Protein AF-A0A0F9W4Y6-F1 (afdb_monomer_lite)

Sequence (145 aa):
MYLKYGNYQHAAGEASVVISKQRVFSEAGIVRGLRERWDIQGLLQAVDQTALTAAIDALTAAYAIQARDVGFYLDNGQPTSHQITSADTNGGVRVIAPPSFPQGKGAEYSTFRNYTIALEAEWLDSQATLLLWQETIRFQGGGPQ

Radius of gyration: 22.53 Å; chains: 1; bounding box: 54×47×79 Å

Secondary structure (DSSP, 8-state):
-EEEETTEEPPTTTEEEEEEEEEEE-TTS-EEEEEEEEEEEEEEE-SSHHHHHHHHHHHHHHHTS-S--EEEE-TTS-EEEEEE-GGGSTT--EEEEEEE-----SSTTTSEEEEEEEEEEEEE-TT------------------

Foldseek 3Di:
DWKDWAPDTDPVPFKDKDKDKDFDADPVRHGFWMKIKIKIKGKDFAPFLVVSVVVVVSQQVRLVDFQTKIADADPVRHTDPGIDRQVQFDNHKGWPDGWDQPDDDDPPSTTMTITITMIMTIHGDPVVPCRDDDDDDDDDDDDDD

pLDDT: mean 90.77, std 12.39, range [52.44, 98.69]

Structure (mmCIF, N/CA/C/O backbone):
data_AF-A0A0F9W4Y6-F1
#
_entry.id   AF-A0A0F9W4Y6-F1
#
loop_
_atom_site.group_PDB
_atom_site.id
_atom_site.type_symbol
_atom_site.label_atom_id
_atom_site.label_alt_id
_atom_site.label_comp_id
_atom_site.label_asym_id
_atom_site.label_entity_id
_atom_site.label_seq_id
_atom_site.pdbx_PDB_ins_code
_atom_site.Cartn_x
_atom_site.Cartn_y
_atom_site.Cartn_z
_atom_site.occupancy
_atom_site.B_iso_or_equiv
_atom_site.auth_seq_id
_atom_site.auth_comp_id
_atom_site.auth_asym_id
_atom_site.auth_atom_id
_atom_site.pdbx_PDB_model_num
ATOM 1 N N . MET A 1 1 ? -2.004 -15.119 8.462 1.00 91.44 1 MET A N 1
ATOM 2 C CA . MET A 1 1 ? -1.384 -14.381 7.335 1.00 91.44 1 MET A CA 1
ATOM 3 C C . MET A 1 1 ? -1.739 -12.903 7.448 1.00 91.44 1 MET A C 1
ATOM 5 O O . MET A 1 1 ? -2.863 -12.593 7.836 1.00 91.44 1 MET A O 1
ATOM 9 N N . TYR A 1 2 ? -0.819 -12.000 7.099 1.00 96.94 2 TYR A N 1
ATOM 10 C CA . TYR A 1 2 ? -1.030 -10.545 7.131 1.00 96.94 2 TYR A CA 1
ATOM 11 C C . TYR A 1 2 ? -0.322 -9.828 5.969 1.00 96.94 2 TYR A C 1
ATOM 13 O O . TYR A 1 2 ? 0.601 -10.374 5.363 1.00 96.94 2 TYR A O 1
ATOM 21 N N . LEU A 1 3 ? -0.757 -8.602 5.666 1.00 98.19 3 LEU A N 1
ATOM 22 C CA . LEU A 1 3 ? -0.115 -7.702 4.704 1.00 98.19 3 LEU A CA 1
ATOM 23 C C . LEU A 1 3 ? 0.876 -6.781 5.428 1.00 98.19 3 LEU A C 1
ATOM 25 O O . LEU A 1 3 ? 0.594 -6.299 6.528 1.00 98.19 3 LEU A O 1
ATOM 29 N N . LYS A 1 4 ? 2.018 -6.493 4.804 1.00 98.38 4 LYS A N 1
ATOM 30 C CA . LYS A 1 4 ? 3.010 -5.544 5.319 1.00 98.38 4 LYS A CA 1
ATOM 31 C C . LYS A 1 4 ? 3.476 -4.598 4.214 1.00 98.38 4 LYS A C 1
ATOM 33 O O . LYS A 1 4 ? 3.730 -5.049 3.099 1.00 98.38 4 LYS A O 1
ATOM 38 N N . TYR A 1 5 ? 3.604 -3.314 4.546 1.00 98.44 5 TYR A N 1
ATOM 39 C CA . TYR A 1 5 ? 4.164 -2.260 3.697 1.00 98.44 5 TYR A CA 1
ATOM 40 C C . TYR A 1 5 ? 5.284 -1.535 4.455 1.00 98.44 5 TYR A C 1
ATOM 42 O O . TYR A 1 5 ? 5.049 -0.856 5.458 1.00 98.44 5 TYR A O 1
ATOM 50 N N . GLY A 1 6 ? 6.532 -1.711 4.023 1.00 97.31 6 GLY A N 1
ATOM 51 C CA . GLY A 1 6 ? 7.706 -1.260 4.768 1.00 97.31 6 GLY A CA 1
ATOM 52 C C . GLY A 1 6 ? 7.730 -1.852 6.176 1.00 97.31 6 GLY A C 1
ATOM 53 O O . GLY A 1 6 ? 7.757 -3.065 6.341 1.00 97.31 6 GLY A O 1
ATOM 54 N N . ASN A 1 7 ? 7.698 -1.000 7.203 1.00 96.81 7 ASN A N 1
ATOM 55 C CA . ASN A 1 7 ? 7.624 -1.438 8.603 1.00 96.81 7 ASN A CA 1
ATOM 56 C C . ASN A 1 7 ? 6.191 -1.532 9.142 1.00 96.81 7 ASN A C 1
ATOM 58 O O . ASN A 1 7 ? 5.997 -2.044 10.242 1.00 96.81 7 ASN A O 1
ATOM 62 N N . TYR A 1 8 ? 5.199 -1.046 8.396 1.00 98.06 8 TYR A N 1
ATOM 63 C CA . TYR A 1 8 ? 3.808 -1.087 8.819 1.00 98.06 8 TYR A CA 1
ATOM 64 C C . TYR A 1 8 ? 3.205 -2.454 8.515 1.00 98.06 8 TYR A C 1
ATOM 66 O O . TYR A 1 8 ? 3.235 -2.924 7.377 1.00 98.06 8 TYR A O 1
ATOM 74 N N . GLN A 1 9 ? 2.656 -3.085 9.545 1.00 97.88 9 GLN A N 1
ATOM 75 C CA . GLN A 1 9 ? 1.996 -4.377 9.464 1.00 97.88 9 GLN A CA 1
ATOM 76 C C . GLN A 1 9 ? 0.503 -4.187 9.720 1.00 97.88 9 GLN A C 1
ATOM 78 O O . GLN A 1 9 ? 0.114 -3.685 10.772 1.00 97.88 9 GLN A O 1
ATOM 83 N N . HIS A 1 10 ? -0.314 -4.631 8.770 1.00 98.00 10 HIS A N 1
ATOM 84 C CA . HIS A 1 10 ? -1.757 -4.736 8.955 1.00 98.00 10 HIS A CA 1
ATOM 85 C C . HIS A 1 10 ? -2.089 -5.852 9.946 1.00 98.00 10 HIS A C 1
ATOM 87 O O . HIS A 1 10 ? -1.332 -6.825 10.074 1.00 98.00 10 HIS A O 1
ATOM 93 N N . ALA A 1 11 ? -3.240 -5.759 10.613 1.00 97.06 11 ALA A N 1
ATOM 94 C CA . ALA A 1 11 ? -3.714 -6.870 11.423 1.00 97.06 11 ALA A CA 1
ATOM 95 C C . ALA A 1 11 ? -3.981 -8.113 10.549 1.00 97.06 11 ALA A C 1
ATOM 97 O O . ALA A 1 11 ? -4.252 -8.035 9.344 1.00 97.06 11 ALA A O 1
ATOM 98 N N . ALA A 1 12 ? -3.876 -9.297 11.155 1.00 95.56 12 ALA A N 1
ATOM 99 C CA . ALA A 1 12 ? -4.140 -10.546 10.451 1.00 95.56 12 ALA A CA 1
ATOM 100 C C . ALA A 1 12 ? -5.598 -10.580 9.962 1.00 95.56 12 ALA A C 1
ATOM 102 O O . ALA A 1 12 ? -6.522 -10.338 10.734 1.00 95.56 12 ALA A O 1
ATOM 103 N N . GLY A 1 13 ? -5.794 -10.875 8.674 1.00 92.94 13 GLY A N 1
ATOM 104 C CA . GLY A 1 13 ? -7.122 -10.891 8.050 1.00 92.94 13 GLY A CA 1
ATOM 105 C C . GLY A 1 13 ? -7.774 -9.518 7.827 1.00 92.94 13 GLY A C 1
ATOM 106 O O . GLY A 1 13 ? -8.927 -9.475 7.415 1.00 92.94 13 GLY A O 1
ATOM 107 N N . GLU A 1 14 ? -7.067 -8.409 8.068 1.00 96.38 14 GLU A N 1
ATOM 108 C CA . GLU A 1 14 ? -7.606 -7.049 7.902 1.00 96.38 14 GLU A CA 1
ATOM 109 C C . GLU A 1 14 ? -7.720 -6.620 6.432 1.00 96.38 14 GLU A C 1
ATOM 111 O O . GLU A 1 14 ? -8.697 -5.983 6.036 1.00 96.38 14 GLU A O 1
ATOM 116 N N . ALA A 1 15 ? -6.701 -6.948 5.634 1.00 97.31 15 ALA A N 1
ATOM 117 C CA . ALA A 1 15 ? -6.546 -6.475 4.266 1.00 97.31 15 ALA A CA 1
ATOM 118 C C . ALA A 1 15 ? -6.906 -7.564 3.247 1.00 97.31 15 ALA A C 1
ATOM 120 O O . ALA A 1 15 ? -6.346 -8.662 3.252 1.00 97.31 15 ALA A O 1
ATOM 121 N N . SER A 1 16 ? -7.797 -7.217 2.324 1.00 97.19 16 SER A N 1
ATOM 122 C CA . SER A 1 16 ? -8.106 -7.952 1.103 1.00 97.19 16 SER A CA 1
ATOM 123 C C . SER A 1 16 ? -7.391 -7.289 -0.069 1.00 97.19 16 SER A C 1
ATOM 125 O O . SER A 1 16 ? -7.538 -6.086 -0.287 1.00 97.19 16 SER A O 1
ATOM 127 N N . VAL A 1 17 ? -6.622 -8.060 -0.838 1.00 97.88 17 VAL A N 1
ATOM 128 C CA . VAL A 1 17 ? -5.784 -7.526 -1.919 1.00 97.88 17 VAL A CA 1
ATOM 129 C C . VAL A 1 17 ? -6.100 -8.218 -3.232 1.00 97.88 17 VAL A C 1
ATOM 131 O O . VAL A 1 17 ? -6.089 -9.445 -3.320 1.00 97.88 17 VAL A O 1
ATOM 134 N N . VAL A 1 18 ? -6.329 -7.416 -4.266 1.00 98.25 18 VAL A N 1
ATOM 135 C CA . VAL A 1 18 ? -6.404 -7.864 -5.655 1.00 98.25 18 VAL A CA 1
ATOM 136 C C . VAL A 1 18 ? -5.088 -7.516 -6.336 1.00 98.25 18 VAL A C 1
ATOM 138 O O . VAL A 1 18 ? -4.687 -6.355 -6.364 1.00 98.25 18 VAL A O 1
ATOM 141 N N . ILE A 1 19 ? -4.419 -8.525 -6.893 1.00 98.12 19 ILE A N 1
ATOM 142 C CA . ILE A 1 19 ? -3.145 -8.366 -7.597 1.00 98.12 19 ILE A CA 1
ATOM 143 C C . ILE A 1 19 ? -3.386 -8.554 -9.091 1.00 98.12 19 ILE A C 1
ATOM 145 O O . ILE A 1 19 ? -3.917 -9.578 -9.522 1.00 98.12 19 ILE A O 1
ATOM 149 N N . SER A 1 20 ? -2.958 -7.582 -9.889 1.00 97.88 20 SER A N 1
ATOM 150 C CA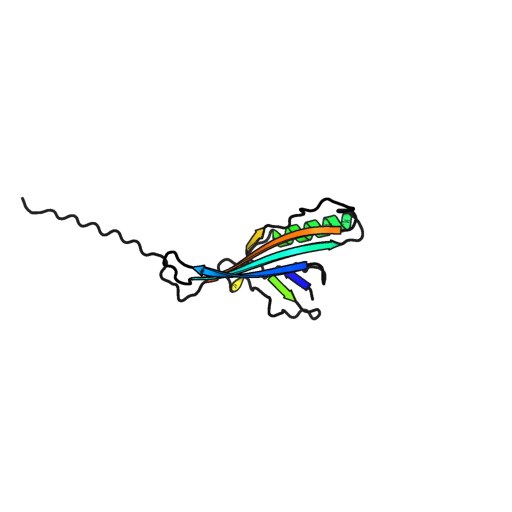 . SER A 1 20 ? -3.006 -7.648 -11.348 1.00 97.88 20 SER A CA 1
ATOM 151 C C . SER A 1 20 ? -1.632 -7.379 -11.950 1.00 97.88 20 SER A C 1
ATOM 153 O O . SER A 1 20 ? -0.835 -6.616 -11.410 1.00 97.88 20 SER A O 1
ATOM 155 N N . LYS A 1 21 ? -1.342 -8.037 -13.075 1.00 97.12 21 LYS A N 1
ATOM 156 C CA . LYS A 1 21 ? -0.064 -7.944 -13.785 1.00 97.12 21 LYS A CA 1
ATOM 157 C C . LYS A 1 21 ? -0.318 -7.620 -15.248 1.00 97.12 21 LYS A C 1
ATOM 159 O O . LYS A 1 21 ? -1.143 -8.264 -15.892 1.00 97.12 21 LYS A O 1
ATOM 164 N N . GLN A 1 22 ? 0.396 -6.635 -15.774 1.00 96.31 22 GLN A N 1
ATOM 165 C CA . GLN A 1 22 ? 0.271 -6.166 -17.150 1.00 96.31 22 GLN A CA 1
ATOM 166 C C . GLN A 1 22 ? 1.655 -5.996 -17.768 1.00 96.31 22 GLN A C 1
ATOM 168 O O . GLN A 1 22 ? 2.587 -5.530 -17.117 1.00 96.31 22 GLN A O 1
ATOM 173 N N . ARG A 1 23 ? 1.810 -6.375 -19.037 1.00 94.19 23 ARG A N 1
ATOM 174 C CA . ARG A 1 23 ? 3.039 -6.075 -19.779 1.00 94.19 23 ARG A CA 1
ATOM 175 C C . ARG A 1 23 ? 3.064 -4.589 -20.114 1.00 94.19 23 ARG A C 1
ATOM 177 O O . ARG A 1 23 ? 2.060 -4.035 -20.552 1.00 94.19 23 ARG A O 1
ATOM 184 N N . VAL A 1 24 ? 4.219 -3.965 -19.922 1.00 91.25 24 VAL A N 1
ATOM 185 C CA . VAL A 1 24 ? 4.470 -2.597 -20.380 1.00 91.25 24 VAL A CA 1
ATOM 186 C C . VAL A 1 24 ? 5.107 -2.697 -21.756 1.00 91.25 24 VAL A C 1
ATOM 188 O O . VAL A 1 24 ? 6.092 -3.417 -21.915 1.00 91.25 24 VAL A O 1
ATOM 191 N N . PHE A 1 25 ? 4.550 -1.999 -22.741 1.00 88.44 25 PHE A N 1
ATOM 192 C CA . PHE A 1 25 ? 5.053 -1.979 -24.114 1.00 88.44 25 PHE A CA 1
ATOM 193 C C . PHE A 1 25 ? 5.685 -0.621 -24.437 1.00 88.44 25 PHE A C 1
ATOM 195 O O . PHE A 1 25 ? 5.290 0.401 -23.876 1.00 88.44 25 PHE A O 1
ATOM 202 N N . SER A 1 26 ? 6.677 -0.613 -25.324 1.00 84.25 26 SER A N 1
ATOM 203 C CA . SER A 1 26 ? 7.176 0.607 -25.961 1.00 84.25 26 SER A CA 1
ATOM 204 C C . SER A 1 26 ? 6.214 1.089 -27.054 1.00 84.25 26 SER A C 1
ATOM 206 O O . SER A 1 26 ? 5.301 0.366 -27.454 1.00 84.25 26 SER A O 1
ATOM 208 N N . GLU A 1 27 ? 6.447 2.288 -27.592 1.00 80.19 27 GLU A N 1
ATOM 209 C CA . GLU A 1 27 ? 5.692 2.812 -28.746 1.00 80.19 27 GLU A CA 1
ATOM 210 C C . GLU A 1 27 ? 5.789 1.901 -29.980 1.00 80.19 27 GLU A C 1
ATOM 212 O O . GLU A 1 27 ? 4.849 1.807 -30.763 1.00 80.19 27 GLU A O 1
ATOM 217 N N . ALA A 1 28 ? 6.897 1.168 -30.118 1.00 83.88 28 ALA A N 1
ATOM 218 C CA . ALA A 1 28 ? 7.104 0.187 -31.180 1.00 83.88 28 ALA A CA 1
ATOM 219 C C . ALA A 1 28 ? 6.395 -1.162 -30.923 1.00 83.88 28 ALA A C 1
ATOM 221 O O . ALA A 1 28 ? 6.572 -2.102 -31.694 1.00 83.88 28 ALA A O 1
ATOM 222 N N . GLY A 1 29 ? 5.631 -1.297 -29.831 1.00 81.75 29 GLY A N 1
ATOM 223 C CA . GLY A 1 29 ? 4.918 -2.528 -29.474 1.00 81.75 29 GLY A CA 1
ATOM 224 C C . GLY A 1 29 ? 5.803 -3.631 -28.884 1.00 81.75 29 GLY A C 1
ATOM 225 O O . GLY A 1 29 ? 5.360 -4.771 -28.754 1.00 81.75 29 GLY A O 1
ATOM 226 N N . ILE A 1 30 ? 7.045 -3.317 -28.507 1.00 84.69 30 ILE A N 1
ATOM 227 C CA . ILE A 1 30 ? 7.977 -4.276 -27.899 1.00 84.69 30 ILE A CA 1
ATOM 228 C C . ILE A 1 30 ? 7.745 -4.302 -26.388 1.00 84.69 30 ILE A C 1
ATOM 230 O O . ILE A 1 30 ? 7.598 -3.251 -25.763 1.00 84.69 30 ILE A O 1
ATOM 234 N N . VAL A 1 31 ? 7.725 -5.492 -25.782 1.00 87.44 31 VAL A N 1
ATOM 235 C CA . VAL A 1 31 ? 7.630 -5.631 -24.322 1.00 87.44 31 VAL A CA 1
ATOM 236 C C . VAL A 1 31 ? 8.856 -4.984 -23.682 1.00 87.44 31 VAL A C 1
ATOM 238 O O . VAL A 1 31 ? 9.985 -5.399 -23.912 1.00 87.44 31 VAL A O 1
ATOM 241 N N . ARG A 1 32 ? 8.612 -3.966 -22.863 1.00 89.94 32 ARG A N 1
ATOM 242 C CA . ARG A 1 32 ? 9.622 -3.223 -22.108 1.00 89.94 32 ARG A CA 1
ATOM 243 C C . ARG A 1 32 ? 9.705 -3.681 -20.657 1.00 89.94 32 ARG A C 1
ATOM 245 O O . ARG A 1 32 ? 10.679 -3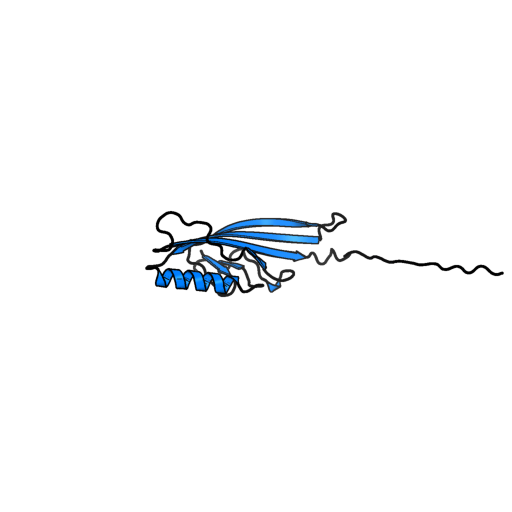.388 -19.975 1.00 89.94 32 ARG A O 1
ATOM 252 N N . GLY A 1 33 ? 8.674 -4.355 -20.159 1.00 93.19 33 GLY A N 1
ATOM 253 C CA . GLY A 1 33 ? 8.637 -4.739 -18.761 1.00 93.19 33 GLY A CA 1
ATOM 254 C C . GLY A 1 33 ? 7.316 -5.322 -18.292 1.00 93.19 33 GLY A C 1
ATOM 255 O O . GLY A 1 33 ? 6.450 -5.723 -19.078 1.00 93.19 33 GLY A O 1
ATOM 256 N N . LEU A 1 34 ? 7.176 -5.347 -16.975 1.00 95.12 34 LEU A N 1
ATOM 257 C CA . LEU A 1 34 ? 5.999 -5.798 -16.253 1.00 95.12 34 LEU A CA 1
ATOM 258 C C . LEU A 1 34 ? 5.577 -4.705 -15.278 1.00 95.12 34 LEU A C 1
ATOM 260 O O . LEU A 1 34 ? 6.407 -4.181 -14.548 1.00 95.12 34 LEU A O 1
ATOM 264 N N . ARG A 1 35 ? 4.288 -4.401 -15.236 1.00 96.94 35 ARG A N 1
ATOM 265 C CA . ARG A 1 35 ? 3.657 -3.595 -14.199 1.00 96.94 35 ARG A CA 1
ATOM 266 C C . ARG A 1 35 ? 2.792 -4.507 -13.350 1.00 96.94 35 ARG A C 1
ATOM 268 O O . ARG A 1 35 ? 1.976 -5.256 -13.886 1.00 96.94 35 ARG A O 1
ATOM 275 N N . GLU A 1 36 ? 2.960 -4.435 -12.043 1.00 98.12 36 GLU A N 1
ATOM 276 C CA . GLU A 1 36 ? 2.105 -5.111 -11.076 1.00 98.12 36 GLU A CA 1
ATOM 277 C C . GLU A 1 36 ? 1.370 -4.068 -10.248 1.00 98.12 36 GLU A C 1
ATOM 279 O O . GLU A 1 36 ? 1.985 -3.137 -9.730 1.00 98.12 36 GLU A O 1
ATOM 284 N N . ARG A 1 37 ? 0.053 -4.225 -10.135 1.00 98.25 37 ARG A N 1
ATOM 285 C CA . ARG A 1 37 ? -0.822 -3.342 -9.370 1.00 98.25 37 ARG A CA 1
ATOM 286 C C . ARG A 1 37 ? -1.519 -4.132 -8.277 1.00 98.25 37 ARG A C 1
ATOM 288 O O . ARG A 1 37 ? -2.059 -5.207 -8.540 1.00 98.25 37 ARG A O 1
ATOM 295 N N . TRP A 1 38 ? -1.494 -3.581 -7.071 1.00 98.62 38 TRP A N 1
ATOM 296 C CA . TRP A 1 38 ? -2.171 -4.119 -5.899 1.00 98.62 38 TRP A CA 1
ATOM 297 C C . TRP A 1 38 ? -3.265 -3.143 -5.488 1.00 98.62 38 TRP A C 1
ATOM 299 O O . TRP A 1 38 ? -2.975 -2.019 -5.080 1.00 98.62 38 TRP A O 1
ATOM 309 N N . ASP A 1 39 ? -4.515 -3.575 -5.588 1.00 98.62 39 ASP A N 1
ATOM 310 C CA . ASP A 1 39 ? -5.669 -2.842 -5.080 1.00 98.62 39 ASP A CA 1
ATOM 311 C C . ASP A 1 39 ? -6.075 -3.455 -3.739 1.00 98.62 39 ASP A C 1
ATOM 313 O O . ASP A 1 39 ? -6.465 -4.621 -3.657 1.00 98.62 39 ASP A O 1
ATOM 317 N N . ILE A 1 40 ? -5.932 -2.670 -2.676 1.00 98.50 40 ILE A N 1
ATOM 318 C CA . ILE A 1 40 ? -6.096 -3.096 -1.290 1.00 98.50 40 ILE A CA 1
ATOM 319 C C . ILE A 1 40 ? -7.381 -2.481 -0.747 1.0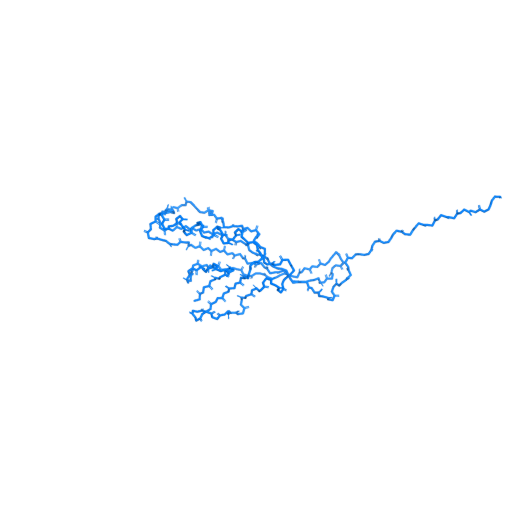0 98.50 40 ILE A C 1
ATOM 321 O O . ILE A 1 40 ? -7.611 -1.275 -0.856 1.00 98.50 40 ILE A O 1
ATOM 325 N N . GLN A 1 41 ? -8.199 -3.309 -0.115 1.00 98.25 41 GLN A N 1
ATOM 326 C CA . GLN A 1 41 ? -9.354 -2.895 0.669 1.00 98.25 41 GLN A CA 1
ATOM 327 C C . GLN A 1 41 ? -9.232 -3.508 2.055 1.00 98.25 41 GLN A C 1
ATOM 329 O O . GLN A 1 41 ? -8.829 -4.662 2.182 1.00 98.25 41 GLN A O 1
ATOM 334 N N . GLY A 1 42 ? -9.588 -2.769 3.094 1.00 97.12 42 GLY A N 1
ATOM 335 C CA . GLY A 1 42 ? -9.533 -3.304 4.446 1.00 97.12 42 GLY A CA 1
ATOM 336 C C . GLY A 1 42 ? -10.418 -2.550 5.415 1.00 97.12 42 GLY A C 1
ATOM 337 O O . GLY A 1 42 ? -11.073 -1.566 5.062 1.00 97.12 42 GLY A O 1
ATOM 338 N N . LEU A 1 43 ? -10.438 -3.044 6.646 1.00 96.12 43 LEU A N 1
ATOM 339 C CA . LEU A 1 43 ? -11.260 -2.513 7.721 1.00 96.12 43 LEU A CA 1
ATOM 340 C C . LEU A 1 43 ? -10.403 -2.410 8.984 1.00 96.12 43 LEU A C 1
ATOM 342 O O . LEU A 1 43 ? -10.097 -3.416 9.617 1.00 96.12 43 LEU A O 1
ATOM 346 N N . LEU A 1 44 ? -10.024 -1.185 9.351 1.00 97.12 44 LEU A N 1
ATOM 347 C CA . LEU A 1 44 ? -9.372 -0.912 10.632 1.00 97.12 44 LEU A CA 1
ATOM 348 C C . LEU A 1 44 ? -10.374 -1.165 11.755 1.00 97.12 44 LEU A C 1
ATOM 350 O O . LEU A 1 44 ? -11.514 -0.713 11.648 1.00 97.12 44 LEU A O 1
ATOM 354 N N . GLN A 1 45 ? -9.952 -1.831 12.828 1.00 96.25 45 GLN A N 1
ATOM 355 C CA . GLN A 1 45 ? -10.756 -2.051 14.033 1.00 96.25 45 GLN A CA 1
ATOM 356 C C . GLN A 1 45 ? -10.007 -1.576 15.273 1.00 96.25 45 GLN A C 1
ATOM 358 O O . GLN A 1 45 ? -8.799 -1.772 15.391 1.00 96.25 45 GLN A O 1
ATOM 363 N N . ALA A 1 46 ? -10.734 -0.980 16.211 1.00 96.56 46 ALA A N 1
ATOM 364 C CA . ALA A 1 46 ? -10.207 -0.548 17.494 1.00 96.56 46 ALA A CA 1
ATOM 365 C C . ALA A 1 46 ? -11.295 -0.570 18.577 1.00 96.56 46 ALA A C 1
ATOM 367 O O . ALA A 1 46 ? -12.489 -0.636 18.286 1.00 96.56 46 ALA A O 1
ATOM 368 N N . VAL A 1 47 ? -10.873 -0.511 19.842 1.00 96.12 47 VAL A N 1
ATOM 369 C CA . VAL A 1 47 ? -11.774 -0.575 21.006 1.00 96.12 47 VAL A CA 1
ATOM 370 C C . VAL A 1 47 ? -12.609 0.694 21.200 1.00 96.12 47 VAL A C 1
ATOM 372 O O . VAL A 1 47 ? -13.705 0.624 21.749 1.00 96.12 47 VAL A O 1
ATOM 375 N N . ASP A 1 48 ? -12.107 1.838 20.735 1.00 96.25 48 ASP A N 1
ATOM 376 C CA . ASP A 1 48 ? -12.755 3.143 20.829 1.00 96.25 48 ASP A CA 1
ATOM 377 C C . ASP A 1 48 ? -12.275 4.093 19.714 1.00 96.25 48 ASP A C 1
ATOM 379 O O . ASP A 1 48 ? -11.408 3.758 18.899 1.00 96.25 48 ASP A O 1
ATOM 383 N N . GLN A 1 49 ? -12.843 5.300 19.688 1.00 96.75 49 GLN A N 1
ATOM 384 C CA . GLN A 1 49 ? -12.575 6.316 18.667 1.00 96.75 49 GLN A CA 1
ATOM 385 C C . GLN A 1 49 ? -11.146 6.870 18.724 1.00 96.75 49 GLN A C 1
ATOM 387 O O . GLN A 1 49 ? -10.582 7.239 17.691 1.00 96.75 49 GLN A O 1
ATOM 392 N N . THR A 1 50 ? -10.549 6.929 19.915 1.00 97.38 50 THR A N 1
ATOM 393 C CA . THR A 1 50 ? -9.186 7.437 20.112 1.00 97.38 50 THR A CA 1
ATOM 394 C C . THR A 1 50 ? -8.184 6.451 19.526 1.00 97.38 50 THR A C 1
ATOM 396 O O . THR A 1 50 ? -7.329 6.831 18.725 1.00 97.38 50 THR A O 1
ATOM 399 N N . ALA A 1 51 ? -8.333 5.167 19.856 1.00 97.56 51 ALA A N 1
ATOM 400 C CA . ALA A 1 51 ? -7.525 4.091 19.300 1.00 97.56 51 ALA A CA 1
ATOM 401 C C . ALA A 1 51 ? -7.739 3.946 17.784 1.00 97.56 51 ALA A C 1
ATOM 403 O O . ALA A 1 51 ? -6.779 3.714 17.049 1.00 97.56 51 ALA A O 1
ATOM 404 N N . LEU A 1 52 ? -8.969 4.147 17.295 1.00 97.50 52 LEU A N 1
ATOM 405 C CA . LEU A 1 52 ? -9.249 4.137 15.860 1.00 97.50 52 LEU A CA 1
ATOM 406 C C . LEU A 1 52 ? -8.558 5.294 15.132 1.00 97.50 52 LEU A C 1
ATOM 408 O O . LEU A 1 52 ? -7.978 5.083 14.070 1.00 97.50 52 LEU A O 1
ATOM 412 N N . THR A 1 53 ? -8.578 6.496 15.712 1.00 98.00 53 THR A N 1
ATOM 413 C CA . THR A 1 53 ? -7.877 7.665 15.157 1.00 98.00 53 THR A CA 1
ATOM 414 C C . THR A 1 53 ? -6.373 7.397 15.081 1.00 98.00 53 THR A C 1
ATOM 416 O O . THR A 1 53 ? -5.774 7.579 14.026 1.00 98.00 53 THR A O 1
ATOM 419 N N . ALA A 1 54 ? -5.777 6.835 16.138 1.00 98.19 54 ALA A N 1
ATOM 420 C CA . ALA A 1 54 ? -4.367 6.449 16.125 1.00 98.19 54 ALA A CA 1
ATOM 421 C C . ALA A 1 54 ? -4.044 5.399 15.041 1.00 98.19 54 ALA A C 1
ATOM 423 O O . ALA A 1 54 ? -2.999 5.478 14.393 1.00 98.19 54 ALA A O 1
ATOM 424 N N . ALA A 1 55 ? -4.940 4.433 14.804 1.00 98.12 55 ALA A N 1
ATOM 425 C CA . ALA A 1 55 ? -4.778 3.445 13.737 1.00 98.12 55 ALA A CA 1
ATOM 426 C C . ALA A 1 55 ? -4.862 4.076 12.334 1.00 98.12 55 ALA A C 1
ATOM 428 O O . ALA A 1 55 ? -4.072 3.725 11.455 1.00 98.12 55 ALA A O 1
ATOM 429 N N . ILE A 1 56 ? -5.779 5.030 12.133 1.00 98.12 56 ILE A N 1
ATOM 430 C CA . ILE A 1 56 ? -5.911 5.809 10.891 1.00 98.12 56 ILE A CA 1
ATOM 431 C C . ILE A 1 56 ? -4.641 6.623 10.628 1.00 98.12 56 ILE A C 1
ATOM 433 O O . ILE A 1 56 ? -4.119 6.595 9.510 1.00 98.12 56 ILE A O 1
ATOM 437 N N . ASP A 1 57 ? -4.119 7.306 11.646 1.00 98.44 57 ASP A N 1
ATOM 438 C CA . ASP A 1 57 ? -2.905 8.116 11.533 1.00 98.44 57 ASP A CA 1
ATOM 439 C C . ASP A 1 57 ? -1.685 7.245 11.220 1.00 98.44 57 ASP A C 1
ATOM 441 O O . ASP A 1 57 ? -0.896 7.579 10.336 1.00 98.44 57 ASP A O 1
ATOM 445 N N . ALA A 1 58 ? -1.558 6.087 11.877 1.00 98.44 58 ALA A N 1
ATOM 446 C CA . ALA A 1 58 ? -0.482 5.134 11.616 1.00 98.44 58 ALA A CA 1
ATOM 447 C C . ALA A 1 58 ? -0.528 4.586 10.180 1.00 98.44 58 ALA A C 1
ATOM 449 O O . ALA A 1 58 ? 0.506 4.545 9.507 1.00 98.44 58 ALA A O 1
ATOM 450 N N . LEU A 1 59 ? -1.717 4.212 9.690 1.00 98.50 59 LEU A N 1
ATOM 451 C CA . LEU A 1 59 ? -1.913 3.772 8.307 1.00 98.50 59 LEU A CA 1
ATOM 452 C C . LEU A 1 59 ? -1.543 4.891 7.323 1.00 98.50 59 LEU A C 1
ATOM 454 O O . LEU A 1 59 ? -0.780 4.680 6.380 1.00 98.50 59 LEU A O 1
ATOM 458 N N . THR A 1 60 ? -2.050 6.099 7.563 1.00 98.44 60 THR A N 1
ATOM 459 C CA . THR A 1 60 ? -1.815 7.263 6.698 1.00 98.44 60 THR A CA 1
ATOM 460 C C . THR A 1 60 ? -0.333 7.629 6.649 1.00 98.44 60 THR A C 1
ATOM 462 O O . THR A 1 60 ? 0.215 7.826 5.566 1.00 98.44 60 THR A O 1
ATOM 465 N N . ALA A 1 61 ? 0.348 7.651 7.797 1.00 98.50 61 ALA A N 1
ATOM 466 C CA . ALA A 1 61 ? 1.775 7.938 7.881 1.00 98.50 61 ALA A CA 1
ATOM 467 C C . ALA A 1 61 ? 2.628 6.874 7.175 1.00 98.50 61 ALA A C 1
ATOM 469 O O . ALA A 1 61 ? 3.595 7.215 6.494 1.00 98.50 61 ALA A O 1
ATOM 470 N N . ALA A 1 62 ? 2.267 5.592 7.294 1.00 98.44 62 ALA A N 1
ATOM 471 C CA . ALA A 1 62 ? 2.985 4.508 6.631 1.00 98.44 62 ALA A CA 1
ATOM 472 C C . ALA A 1 62 ? 2.933 4.634 5.103 1.00 98.44 62 ALA A C 1
ATOM 474 O O . ALA A 1 62 ? 3.969 4.588 4.438 1.00 98.44 62 ALA A O 1
ATOM 475 N N . TYR A 1 63 ? 1.736 4.844 4.553 1.00 98.50 63 TYR A N 1
ATOM 476 C CA . TYR A 1 63 ? 1.515 4.940 3.109 1.00 98.50 63 TYR A CA 1
ATOM 477 C C . TYR A 1 63 ? 1.802 6.333 2.524 1.00 98.50 63 TYR A C 1
ATOM 479 O O . TYR A 1 63 ? 1.776 6.502 1.307 1.00 98.50 63 TYR A O 1
ATOM 487 N N . ALA A 1 64 ? 2.138 7.329 3.348 1.00 98.00 64 ALA A N 1
ATOM 488 C CA . ALA A 1 64 ? 2.722 8.583 2.869 1.00 98.00 64 ALA A CA 1
ATOM 489 C C . ALA A 1 64 ? 4.160 8.392 2.347 1.00 98.00 64 ALA A C 1
ATOM 491 O O . ALA A 1 64 ? 4.667 9.218 1.586 1.00 98.00 64 ALA A O 1
ATOM 492 N N . ILE A 1 65 ? 4.827 7.306 2.750 1.00 97.88 65 ILE A N 1
ATOM 493 C CA . ILE A 1 65 ? 6.203 7.013 2.364 1.00 97.88 65 ILE A CA 1
ATOM 494 C C . ILE A 1 65 ? 6.205 6.119 1.125 1.00 97.88 65 ILE A C 1
ATOM 496 O O . ILE A 1 65 ? 5.689 5.004 1.139 1.00 97.88 65 ILE A O 1
ATOM 500 N N . GLN A 1 66 ? 6.831 6.603 0.059 1.00 97.75 66 GLN A N 1
ATOM 501 C CA . GLN A 1 66 ? 7.006 5.874 -1.196 1.00 97.75 66 GLN A CA 1
ATOM 502 C C . GLN A 1 66 ? 8.165 4.866 -1.117 1.00 97.75 66 GLN A C 1
ATOM 504 O O . GLN A 1 66 ? 8.995 4.932 -0.206 1.00 97.75 66 GLN A O 1
ATOM 509 N N . ALA A 1 67 ? 8.250 3.973 -2.107 1.00 97.50 67 ALA A N 1
ATOM 510 C CA . ALA A 1 67 ? 9.373 3.060 -2.323 1.00 97.50 67 ALA A CA 1
ATOM 511 C C . ALA A 1 67 ? 9.674 2.149 -1.119 1.00 97.50 67 ALA A C 1
ATOM 513 O O . ALA A 1 67 ? 10.823 1.992 -0.695 1.00 97.50 67 ALA A O 1
ATOM 514 N N . ARG A 1 68 ? 8.622 1.557 -0.543 1.00 98.19 68 ARG A N 1
ATOM 515 C CA . ARG A 1 68 ? 8.741 0.518 0.486 1.00 98.19 68 ARG A CA 1
ATOM 516 C C . ARG A 1 68 ? 8.351 -0.839 -0.066 1.00 98.19 68 ARG A C 1
ATOM 518 O O . ARG A 1 68 ? 7.501 -0.937 -0.941 1.00 98.19 68 ARG A O 1
ATOM 525 N N . ASP A 1 69 ? 8.957 -1.882 0.479 1.00 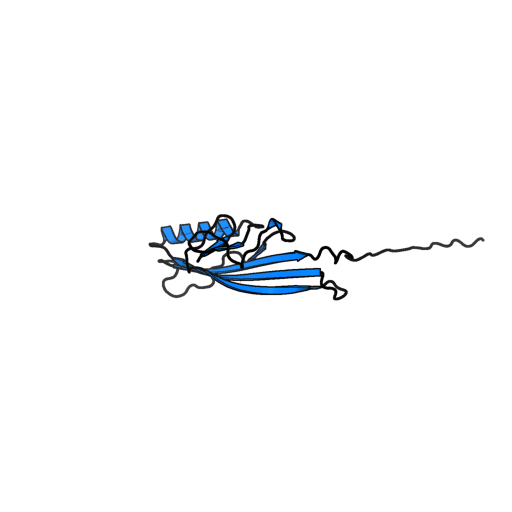98.25 69 ASP A N 1
ATOM 526 C CA . ASP A 1 69 ? 8.591 -3.253 0.138 1.00 98.25 69 ASP A CA 1
ATOM 527 C C . ASP A 1 69 ? 7.134 -3.519 0.525 1.00 98.25 69 ASP A C 1
ATOM 529 O O . ASP A 1 69 ? 6.661 -3.025 1.552 1.00 98.25 69 ASP A O 1
ATOM 533 N N . VAL A 1 70 ? 6.434 -4.324 -0.270 1.00 98.44 70 VAL A N 1
ATOM 534 C CA . VAL A 1 70 ? 5.080 -4.786 0.049 1.00 98.44 70 VAL A CA 1
ATOM 535 C C . VAL A 1 70 ? 5.010 -6.297 -0.068 1.00 98.44 70 VAL A C 1
ATOM 537 O O . VAL A 1 70 ? 5.599 -6.877 -0.973 1.00 98.44 70 VAL A O 1
ATOM 540 N N . GLY A 1 71 ? 4.295 -6.964 0.831 1.00 97.94 71 GLY A N 1
ATOM 541 C CA . GLY A 1 71 ? 4.119 -8.405 0.715 1.00 97.94 71 GLY A CA 1
ATOM 542 C C . GLY A 1 71 ? 3.133 -8.998 1.701 1.00 97.94 71 GLY A C 1
ATOM 543 O O . GLY A 1 71 ? 2.827 -8.411 2.741 1.00 97.94 71 GLY A O 1
ATOM 544 N N . PHE A 1 72 ? 2.661 -10.194 1.367 1.00 97.94 72 PHE A N 1
ATOM 545 C CA . PHE A 1 72 ? 1.968 -11.064 2.301 1.00 97.94 72 PHE A CA 1
ATOM 546 C C . PHE A 1 72 ? 2.967 -11.918 3.068 1.00 97.94 72 PHE A C 1
ATOM 548 O O . PHE A 1 72 ? 3.880 -12.504 2.481 1.00 97.94 72 PHE A O 1
ATOM 555 N N . TYR A 1 73 ? 2.739 -12.029 4.371 1.00 97.81 73 TYR A N 1
ATOM 556 C CA . TYR A 1 73 ? 3.562 -12.790 5.297 1.00 97.81 73 TYR A CA 1
ATOM 557 C C . TYR A 1 73 ? 2.713 -13.830 6.031 1.00 97.81 73 TYR A C 1
ATOM 559 O O . TYR A 1 73 ? 1.553 -13.594 6.393 1.00 97.81 73 TYR A O 1
ATOM 567 N N . LEU A 1 74 ? 3.300 -15.005 6.238 1.00 95.81 74 LEU A N 1
ATOM 568 C CA . LEU A 1 74 ? 2.753 -16.067 7.074 1.00 95.81 74 LEU A CA 1
ATOM 569 C C . LEU A 1 74 ? 2.821 -15.666 8.556 1.00 95.81 74 LEU A C 1
ATOM 571 O O . LEU A 1 74 ? 3.565 -14.767 8.937 1.00 95.81 74 LEU A O 1
ATOM 575 N N . ASP A 1 75 ? 2.080 -16.363 9.419 1.00 93.12 75 ASP A N 1
ATOM 576 C CA . ASP A 1 75 ? 2.019 -16.038 10.857 1.00 93.12 75 ASP A CA 1
ATOM 577 C C . ASP A 1 75 ? 3.354 -16.248 11.595 1.00 93.12 75 ASP A C 1
ATOM 579 O O . ASP A 1 75 ? 3.559 -15.719 12.682 1.00 93.12 75 ASP A O 1
ATOM 583 N N . ASN A 1 76 ? 4.293 -16.971 10.979 1.00 93.25 76 ASN A N 1
ATOM 584 C CA . ASN A 1 76 ? 5.671 -17.124 11.453 1.00 93.25 76 ASN A CA 1
ATOM 585 C C . ASN A 1 76 ? 6.624 -16.018 10.948 1.00 93.25 76 ASN A C 1
ATOM 587 O O . ASN A 1 76 ? 7.836 -16.129 11.129 1.00 93.25 76 ASN A O 1
ATOM 591 N N . GLY A 1 77 ? 6.101 -14.989 10.274 1.00 92.56 77 GLY A N 1
ATOM 592 C CA . GLY A 1 77 ? 6.865 -13.858 9.748 1.00 92.56 77 GLY A CA 1
ATOM 593 C C . GLY A 1 77 ? 7.606 -14.122 8.436 1.00 92.56 77 GLY A C 1
ATOM 594 O O . GLY A 1 77 ? 8.317 -13.236 7.964 1.00 92.56 77 GLY A O 1
ATOM 595 N N . GLN A 1 78 ? 7.459 -15.304 7.828 1.00 95.62 78 GLN A N 1
ATOM 596 C CA . GLN A 1 78 ? 8.065 -15.600 6.528 1.00 95.62 78 GLN A CA 1
ATOM 597 C C . GLN A 1 78 ? 7.259 -14.970 5.384 1.00 95.62 78 GLN A C 1
ATOM 599 O O . GLN A 1 78 ? 6.024 -15.032 5.413 1.00 95.62 78 GLN A O 1
ATOM 604 N N . PRO A 1 79 ? 7.917 -14.383 4.369 1.00 96.31 79 PRO A N 1
ATOM 605 C CA . PRO A 1 79 ? 7.223 -13.867 3.199 1.00 96.31 79 PRO A CA 1
ATOM 606 C C . PRO A 1 79 ? 6.617 -15.001 2.366 1.00 96.31 79 PRO A C 1
ATOM 608 O O . PRO A 1 79 ? 7.120 -16.125 2.330 1.00 96.31 79 PRO A O 1
ATOM 611 N N . THR A 1 80 ? 5.526 -14.693 1.674 1.00 96.50 80 THR A N 1
ATOM 612 C CA . THR A 1 80 ? 4.912 -15.574 0.671 1.00 96.50 80 THR A CA 1
ATOM 613 C C . THR A 1 80 ? 5.455 -15.270 -0.730 1.00 96.50 80 THR A C 1
ATOM 615 O O . THR A 1 80 ? 6.251 -14.355 -0.921 1.00 96.50 80 THR A O 1
ATOM 618 N N . SER A 1 81 ? 4.979 -15.998 -1.745 1.00 95.50 81 SER A N 1
ATOM 619 C CA . SER A 1 81 ? 5.260 -15.693 -3.157 1.00 95.50 81 SER A CA 1
ATOM 620 C C . SER A 1 81 ? 4.691 -14.349 -3.627 1.00 95.50 81 SER A C 1
ATOM 622 O O . SER A 1 81 ? 5.085 -13.849 -4.680 1.00 95.50 81 SER A O 1
ATOM 624 N N . HIS A 1 82 ? 3.758 -13.766 -2.874 1.00 96.62 82 HIS A N 1
ATOM 625 C CA . HIS A 1 82 ? 3.220 -12.441 -3.133 1.00 96.62 82 HIS A CA 1
ATOM 626 C C . HIS A 1 82 ? 4.004 -11.418 -2.314 1.00 96.62 82 HIS A C 1
ATOM 628 O O . HIS A 1 82 ? 3.604 -11.033 -1.215 1.00 96.62 82 HIS A O 1
ATOM 634 N N . GLN A 1 83 ? 5.138 -11.000 -2.867 1.00 97.19 83 GLN A N 1
ATOM 635 C CA . GLN A 1 83 ? 5.988 -9.947 -2.331 1.00 97.19 83 GLN A CA 1
ATOM 636 C C . GLN A 1 83 ? 6.606 -9.151 -3.483 1.00 97.19 83 GLN A C 1
ATOM 638 O O . GLN A 1 83 ? 6.951 -9.704 -4.526 1.00 97.19 83 GLN A O 1
ATOM 643 N N . ILE A 1 84 ? 6.766 -7.853 -3.262 1.00 97.38 84 ILE A N 1
ATOM 644 C CA . ILE A 1 84 ? 7.520 -6.935 -4.099 1.00 97.38 84 ILE A CA 1
ATOM 645 C C . ILE A 1 84 ? 8.600 -6.301 -3.225 1.00 97.38 84 ILE A C 1
ATOM 647 O O . ILE A 1 84 ? 8.302 -5.558 -2.286 1.00 97.38 84 ILE A O 1
ATOM 651 N N . THR A 1 85 ? 9.855 -6.580 -3.557 1.00 96.88 85 THR A N 1
ATOM 652 C CA . THR A 1 85 ? 11.007 -5.860 -3.012 1.00 96.88 85 THR A CA 1
ATOM 653 C C . THR A 1 85 ? 11.195 -4.587 -3.823 1.00 96.88 85 THR A C 1
ATOM 655 O O . THR A 1 85 ? 11.431 -4.636 -5.029 1.00 96.88 85 THR A O 1
ATOM 658 N N . SER A 1 86 ? 11.106 -3.430 -3.176 1.00 95.25 86 SER A N 1
ATOM 659 C CA . SER A 1 86 ? 11.174 -2.125 -3.832 1.00 95.25 86 SER A CA 1
ATOM 660 C C . SER A 1 86 ? 12.498 -1.924 -4.576 1.00 95.25 86 SER A C 1
ATOM 662 O O . SER A 1 86 ? 12.510 -1.318 -5.645 1.00 95.25 86 SER A O 1
ATOM 664 N N . ALA A 1 87 ? 13.601 -2.467 -4.051 1.00 94.56 87 ALA A N 1
ATOM 665 C CA . ALA A 1 87 ? 14.924 -2.383 -4.673 1.00 94.56 87 ALA A CA 1
ATOM 666 C C . ALA A 1 87 ? 15.029 -3.118 -6.024 1.00 94.56 87 ALA A C 1
ATOM 668 O O . ALA A 1 87 ? 15.836 -2.725 -6.861 1.00 94.56 87 ALA A O 1
ATOM 669 N N . ASP A 1 88 ? 14.191 -4.132 -6.259 1.00 93.81 88 ASP A N 1
ATOM 670 C CA . ASP A 1 88 ? 14.198 -4.923 -7.497 1.00 93.81 88 ASP A CA 1
ATOM 671 C C . ASP A 1 88 ? 13.349 -4.283 -8.607 1.00 93.81 88 ASP A C 1
ATOM 673 O O . ASP A 1 88 ? 13.232 -4.819 -9.710 1.00 93.81 88 ASP A O 1
ATOM 677 N N . THR A 1 89 ? 12.716 -3.145 -8.312 1.00 95.38 89 THR A N 1
ATOM 678 C CA . THR A 1 89 ? 11.752 -2.489 -9.196 1.00 95.38 89 THR A CA 1
ATOM 679 C C . THR A 1 89 ? 12.287 -1.161 -9.722 1.00 95.38 89 THR A C 1
ATOM 681 O O . THR A 1 89 ? 13.107 -0.481 -9.105 1.00 95.38 89 THR A O 1
ATOM 684 N N . ASN A 1 90 ? 11.785 -0.753 -10.879 1.00 93.31 90 ASN A N 1
ATOM 685 C CA . ASN A 1 90 ? 12.060 0.534 -11.484 1.00 93.31 90 ASN A CA 1
ATOM 686 C C . ASN A 1 90 ? 11.322 1.656 -10.740 1.00 93.31 90 ASN A C 1
ATOM 688 O O . ASN A 1 90 ? 10.136 1.899 -10.965 1.00 93.31 90 ASN A O 1
ATOM 692 N N . GLY A 1 91 ? 12.049 2.363 -9.874 1.00 90.94 91 GLY A N 1
ATOM 693 C CA . GLY A 1 91 ? 11.525 3.503 -9.117 1.00 90.94 91 GLY A CA 1
ATOM 694 C C . GLY A 1 91 ? 10.818 3.137 -7.809 1.00 90.94 91 GLY A C 1
ATOM 695 O O . GLY A 1 91 ? 10.264 4.024 -7.163 1.00 90.94 91 GLY A O 1
ATOM 696 N N . GLY A 1 92 ? 10.871 1.868 -7.397 1.00 95.81 92 GLY A N 1
ATOM 697 C CA . GLY A 1 92 ? 10.262 1.393 -6.161 1.00 95.81 92 GLY A CA 1
ATOM 698 C C . GLY A 1 92 ? 8.763 1.116 -6.266 1.00 95.81 92 GLY A C 1
ATOM 699 O O . GLY A 1 92 ? 8.112 1.406 -7.272 1.00 95.81 92 GLY A O 1
ATOM 700 N N . VAL A 1 93 ? 8.196 0.585 -5.181 1.00 98.19 93 VAL A N 1
ATOM 701 C CA . VAL A 1 93 ? 6.738 0.476 -5.041 1.00 98.19 93 VAL A CA 1
ATOM 702 C C . VAL A 1 93 ? 6.151 1.872 -4.850 1.00 98.19 93 VAL A C 1
ATOM 704 O O . VAL A 1 93 ? 6.528 2.601 -3.930 1.00 98.19 93 VAL A O 1
ATOM 707 N N . ARG A 1 94 ? 5.214 2.241 -5.718 1.00 98.25 94 ARG A N 1
ATOM 708 C CA . ARG A 1 94 ? 4.534 3.535 -5.722 1.00 98.25 94 ARG A CA 1
ATOM 709 C C . ARG A 1 94 ? 3.150 3.401 -5.109 1.00 98.25 94 ARG A C 1
ATOM 711 O O . ARG A 1 94 ? 2.360 2.559 -5.525 1.00 98.25 94 ARG A O 1
ATOM 718 N N . VAL A 1 95 ? 2.824 4.286 -4.179 1.00 98.31 95 VAL A N 1
ATOM 719 C CA . VAL A 1 95 ? 1.469 4.495 -3.669 1.00 98.31 95 VAL A CA 1
ATOM 720 C C . VAL A 1 95 ? 0.727 5.381 -4.667 1.00 98.31 95 VAL A C 1
ATOM 722 O O . VAL A 1 95 ? 0.930 6.594 -4.699 1.00 98.31 95 VAL A O 1
ATOM 725 N N . ILE A 1 96 ? -0.094 4.757 -5.513 1.00 97.75 96 ILE A N 1
ATOM 726 C CA . ILE A 1 96 ? -0.874 5.418 -6.572 1.00 97.75 96 ILE A CA 1
ATOM 727 C C . ILE A 1 96 ? -2.130 6.071 -6.000 1.00 97.75 96 ILE A C 1
ATOM 729 O O . ILE A 1 96 ? -2.503 7.167 -6.410 1.00 97.75 96 ILE A O 1
ATOM 733 N N . ALA A 1 97 ? -2.771 5.402 -5.042 1.00 97.75 97 ALA A N 1
ATOM 734 C CA . ALA A 1 97 ? -3.856 5.969 -4.258 1.00 97.75 97 ALA A CA 1
ATOM 735 C C . ALA A 1 97 ? -3.533 5.769 -2.770 1.00 97.75 97 ALA A C 1
ATOM 737 O O . ALA A 1 97 ? -3.473 4.615 -2.330 1.00 97.75 97 ALA A O 1
ATOM 738 N N . PRO A 1 98 ? -3.297 6.850 -2.002 1.00 97.69 98 PRO A N 1
ATOM 739 C CA . PRO A 1 98 ? -3.080 6.752 -0.562 1.00 97.69 98 PRO A CA 1
ATOM 740 C C . PRO A 1 98 ? -4.359 6.279 0.153 1.00 97.69 98 PRO A C 1
ATOM 742 O O . PRO A 1 98 ? -5.436 6.276 -0.460 1.00 97.69 98 PRO A O 1
ATOM 745 N N . PRO A 1 99 ? -4.268 5.906 1.447 1.00 98.19 99 PRO A N 1
ATOM 746 C CA . PRO A 1 99 ? -5.419 5.496 2.238 1.00 98.19 99 PRO A CA 1
ATOM 747 C C . PRO A 1 99 ? -6.576 6.479 2.099 1.00 98.19 99 PRO A C 1
ATOM 749 O O . PRO A 1 99 ? -6.472 7.657 2.434 1.00 98.19 99 PRO A O 1
ATOM 752 N N . SER A 1 100 ? -7.678 5.975 1.563 1.00 97.50 100 SER A N 1
ATOM 753 C CA . SER A 1 100 ? -8.925 6.711 1.392 1.00 97.50 100 SER A CA 1
ATOM 754 C C . SER A 1 100 ? -10.027 5.979 2.139 1.00 97.50 100 SER A C 1
ATOM 756 O O . SER A 1 100 ? -10.027 4.752 2.178 1.00 97.50 100 SER A O 1
ATOM 758 N N . PHE A 1 101 ? -10.982 6.717 2.702 1.00 96.62 101 PHE A N 1
ATOM 759 C CA . PHE A 1 101 ? -12.053 6.165 3.535 1.00 96.62 101 PHE A CA 1
ATOM 760 C C . PHE A 1 101 ? -13.420 6.454 2.894 1.00 96.62 101 PHE A C 1
ATOM 762 O O . PHE A 1 101 ? -14.141 7.346 3.351 1.00 96.62 101 PHE A O 1
ATOM 769 N N . PRO A 1 102 ? -13.758 5.772 1.781 1.00 93.56 102 PRO A N 1
ATOM 770 C CA . PRO A 1 102 ? -14.891 6.134 0.923 1.00 93.56 102 PRO A CA 1
ATOM 771 C C . PRO A 1 102 ? -16.257 5.790 1.526 1.00 93.56 102 PRO A C 1
ATOM 773 O O . PRO A 1 102 ? -17.288 6.220 1.010 1.00 93.56 102 PRO A O 1
ATOM 776 N N . GLN A 1 103 ? -16.288 4.995 2.595 1.00 90.94 103 GLN A N 1
ATOM 777 C CA . GLN A 1 103 ? -17.517 4.639 3.285 1.00 90.94 103 GLN A CA 1
ATOM 778 C C . GLN A 1 103 ? -17.755 5.580 4.474 1.00 90.94 103 GLN A C 1
ATOM 780 O O . GLN A 1 103 ? -16.836 6.036 5.149 1.00 90.94 103 GLN A O 1
ATOM 785 N N . GLY A 1 104 ? -19.018 5.926 4.703 1.00 84.69 104 GLY A N 1
ATOM 786 C CA . GLY A 1 104 ? -19.451 6.800 5.800 1.00 84.69 104 GLY A CA 1
ATOM 787 C C . GLY A 1 104 ? -20.823 6.405 6.334 1.00 84.69 104 GLY A C 1
ATOM 788 O O . GLY A 1 104 ? -21.570 7.249 6.814 1.00 84.69 104 GLY A O 1
ATOM 789 N N . LYS A 1 105 ? -21.198 5.134 6.158 1.00 84.25 105 LYS A N 1
ATOM 790 C CA . LYS A 1 105 ? -22.494 4.591 6.574 1.00 84.25 105 LYS A CA 1
ATOM 791 C C . LYS A 1 105 ? -2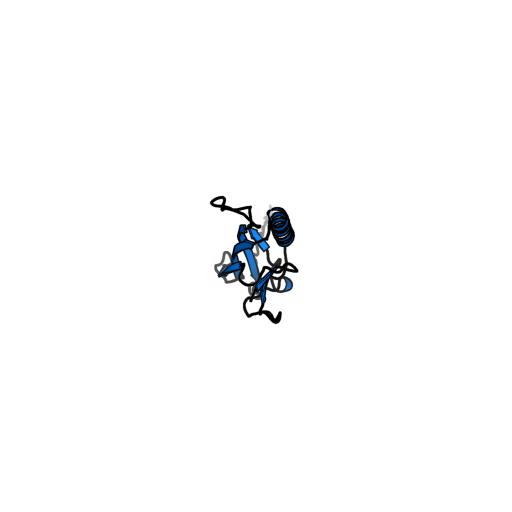2.316 3.725 7.818 1.00 84.25 105 LYS A C 1
ATOM 793 O O . LYS A 1 105 ? -21.245 3.177 8.048 1.00 84.25 105 LYS A O 1
ATOM 798 N N . GLY A 1 106 ? -23.394 3.550 8.578 1.00 83.81 106 GLY A N 1
ATOM 799 C CA . GLY A 1 106 ? -23.372 2.750 9.802 1.00 83.81 106 GLY A CA 1
ATOM 800 C C . GLY A 1 106 ? -22.589 3.429 10.926 1.00 83.81 106 GLY A C 1
ATOM 801 O O . GLY A 1 106 ? -22.456 4.649 10.947 1.00 83.81 106 GLY A O 1
ATOM 802 N N . ALA A 1 107 ? -22.079 2.629 11.861 1.00 87.12 107 ALA A N 1
ATOM 803 C CA . ALA A 1 107 ? -21.306 3.097 13.011 1.00 87.12 107 ALA A CA 1
ATOM 804 C C . ALA A 1 107 ? -19.814 3.312 12.680 1.00 87.12 107 ALA A C 1
ATOM 806 O O . ALA A 1 107 ? -18.941 3.066 13.510 1.00 87.12 107 ALA A O 1
ATOM 807 N N . GLU A 1 108 ? -19.493 3.733 11.455 1.00 90.81 108 GLU A N 1
ATOM 808 C CA . GLU A 1 108 ? -18.104 4.042 11.126 1.00 90.81 108 GLU A CA 1
ATOM 809 C C . GLU A 1 108 ? -17.561 5.159 12.013 1.00 90.81 108 GLU A C 1
ATOM 811 O O . GLU A 1 108 ? -18.284 6.058 12.439 1.00 90.81 108 GLU A O 1
ATOM 816 N N . TYR A 1 109 ? -16.263 5.076 12.292 1.00 91.81 109 TYR A N 1
ATOM 817 C CA . TYR A 1 109 ? -15.563 5.937 13.238 1.00 91.81 109 TYR A CA 1
ATOM 818 C C . TYR A 1 109 ? -15.878 5.673 14.725 1.00 91.81 109 TYR A C 1
ATOM 820 O O . TYR A 1 109 ? -15.286 6.327 15.576 1.00 91.81 109 TYR A O 1
ATOM 828 N N . SER A 1 110 ? -16.747 4.716 15.091 1.00 90.44 110 SER A N 1
ATOM 829 C CA . SER A 1 110 ? -16.890 4.312 16.504 1.00 90.44 110 SER A CA 1
ATOM 830 C C . SER A 1 110 ? -15.803 3.324 16.928 1.00 90.44 110 SER A C 1
ATOM 832 O O . SER A 1 110 ? -15.084 3.554 17.893 1.00 90.44 110 SER A O 1
ATOM 834 N N . THR A 1 111 ? -15.699 2.221 16.191 1.00 93.31 111 THR A N 1
ATOM 835 C CA . THR A 1 111 ? -14.809 1.083 16.480 1.00 93.31 111 THR A CA 1
ATOM 836 C C . THR A 1 111 ? -14.206 0.494 15.211 1.00 93.31 111 THR A C 1
ATOM 838 O O . THR A 1 111 ? -13.375 -0.406 15.283 1.00 93.31 111 THR A O 1
ATOM 841 N N . PHE A 1 112 ? -14.609 0.987 14.036 1.00 95.94 112 PHE A N 1
ATOM 842 C CA . PHE A 1 112 ? -14.050 0.547 12.770 1.00 95.94 112 PHE A CA 1
ATOM 843 C C . PHE A 1 112 ? -14.072 1.629 11.691 1.00 95.94 112 PHE A C 1
ATOM 845 O O . PHE A 1 112 ? -14.852 2.586 11.755 1.00 95.94 112 PHE A O 1
ATOM 852 N N . ARG A 1 113 ? -13.219 1.454 10.677 1.00 96.94 113 ARG A N 1
ATOM 853 C CA . ARG A 1 113 ? -13.158 2.319 9.496 1.00 96.94 113 ARG A CA 1
ATOM 854 C C . ARG A 1 113 ? -12.728 1.532 8.259 1.00 96.94 113 ARG A C 1
ATOM 856 O O . ARG A 1 113 ? -11.665 0.913 8.263 1.00 96.94 113 ARG A O 1
ATOM 863 N N . ASN A 1 114 ? -13.528 1.593 7.196 1.00 97.38 114 ASN A N 1
ATOM 864 C CA . ASN A 1 114 ? -13.187 0.969 5.918 1.00 97.38 114 ASN A CA 1
ATOM 865 C C . ASN A 1 114 ? -12.233 1.852 5.119 1.00 97.38 114 ASN A C 1
ATOM 867 O O . ASN A 1 114 ? -12.464 3.058 5.001 1.00 97.38 114 ASN A O 1
ATOM 871 N N . TYR A 1 115 ? -11.207 1.252 4.521 1.00 97.94 115 TYR A N 1
ATOM 872 C CA . TYR A 1 115 ? -10.239 1.963 3.697 1.00 97.94 115 TYR A CA 1
ATOM 873 C C . TYR A 1 115 ? -9.953 1.263 2.371 1.00 97.94 115 TYR A C 1
ATOM 875 O O . TYR A 1 115 ? -10.162 0.060 2.203 1.00 97.94 115 TYR A O 1
ATOM 883 N N . THR A 1 116 ? -9.424 2.043 1.434 1.00 98.50 116 THR A N 1
ATOM 884 C CA . THR A 1 116 ? -8.892 1.573 0.154 1.00 98.50 116 THR A CA 1
ATOM 885 C C . THR A 1 116 ? -7.526 2.191 -0.113 1.00 98.50 116 THR A C 1
ATOM 887 O O . THR A 1 116 ? -7.329 3.371 0.183 1.00 98.50 116 THR A O 1
ATOM 890 N N . ILE A 1 117 ? -6.610 1.422 -0.699 1.00 98.69 117 ILE A N 1
ATOM 891 C CA . ILE A 1 117 ? -5.256 1.841 -1.094 1.00 98.69 117 ILE A CA 1
ATOM 892 C C . ILE A 1 117 ? -4.942 1.205 -2.451 1.00 98.69 117 ILE A C 1
ATOM 894 O O . ILE A 1 117 ? -5.375 0.086 -2.717 1.00 98.69 117 ILE A O 1
ATOM 898 N N . ALA A 1 118 ? -4.170 1.883 -3.299 1.00 98.62 118 ALA A N 1
ATOM 899 C CA . ALA A 1 118 ? -3.639 1.278 -4.518 1.00 98.62 118 ALA A CA 1
ATOM 900 C C . ALA A 1 118 ? -2.129 1.472 -4.622 1.00 98.62 118 ALA A C 1
ATOM 902 O O . ALA A 1 118 ? -1.630 2.595 -4.507 1.00 98.62 118 ALA A O 1
ATOM 903 N N . LEU A 1 119 ? -1.423 0.377 -4.891 1.00 98.69 119 LEU A N 1
ATOM 904 C CA . LEU A 1 119 ? 0.019 0.339 -5.095 1.00 98.69 119 LEU A CA 1
ATOM 905 C C . LEU A 1 119 ? 0.351 -0.136 -6.504 1.00 98.69 119 LEU A C 1
ATOM 907 O O . LEU A 1 119 ? -0.395 -0.910 -7.106 1.00 98.69 119 LEU A O 1
ATOM 911 N N . GLU A 1 120 ? 1.502 0.284 -7.007 1.00 98.31 120 GLU A N 1
ATOM 912 C CA . GLU A 1 120 ? 2.017 -0.154 -8.294 1.00 98.31 120 GLU A CA 1
ATOM 913 C C . GLU A 1 120 ? 3.538 -0.253 -8.269 1.00 98.31 120 GLU A C 1
ATOM 915 O O . GLU A 1 120 ? 4.214 0.616 -7.724 1.00 98.31 120 GLU A O 1
ATOM 920 N N . ALA A 1 121 ? 4.080 -1.286 -8.901 1.00 98.00 121 ALA A N 1
ATOM 921 C CA . ALA A 1 121 ? 5.506 -1.408 -9.149 1.00 98.00 121 ALA A CA 1
ATOM 922 C C . ALA A 1 121 ? 5.756 -1.856 -10.589 1.00 98.00 121 ALA A C 1
ATOM 924 O O . ALA A 1 121 ? 4.933 -2.541 -11.202 1.00 98.00 121 ALA A O 1
ATOM 925 N N . GLU A 1 122 ? 6.903 -1.462 -11.132 1.00 96.56 122 GLU A N 1
ATOM 926 C CA . GLU A 1 122 ? 7.310 -1.817 -12.487 1.00 96.56 122 GLU A CA 1
ATOM 927 C C . GLU A 1 122 ? 8.668 -2.507 -12.480 1.00 96.56 122 GLU A C 1
ATOM 929 O O . GLU A 1 122 ? 9.588 -2.068 -11.803 1.00 96.56 122 GLU A O 1
ATOM 934 N N . TRP A 1 123 ? 8.824 -3.545 -13.291 1.00 94.94 123 TRP A N 1
ATOM 935 C CA . TRP A 1 123 ? 10.108 -4.150 -13.622 1.00 94.94 123 TRP A CA 1
ATOM 936 C C . TRP A 1 123 ? 10.399 -3.841 -15.075 1.00 94.94 123 TRP A C 1
ATOM 938 O O . TRP A 1 123 ? 9.561 -4.105 -15.941 1.00 94.94 123 TRP A O 1
ATOM 948 N N . LEU A 1 124 ? 11.575 -3.287 -15.345 1.00 89.62 124 LEU A N 1
ATOM 949 C CA . LEU A 1 124 ? 12.042 -3.087 -16.708 1.00 89.62 124 LEU A CA 1
ATOM 950 C C . LEU A 1 124 ? 12.831 -4.308 -17.161 1.00 89.62 124 LEU A C 1
ATOM 952 O O . LEU A 1 124 ? 13.648 -4.848 -16.418 1.00 89.62 124 LEU A O 1
ATOM 956 N N . ASP A 1 125 ? 12.588 -4.718 -18.397 1.00 82.69 125 ASP A N 1
ATOM 957 C CA . ASP A 1 125 ? 13.417 -5.692 -19.080 1.00 82.69 125 ASP A CA 1
ATOM 958 C C . ASP A 1 125 ? 14.717 -5.005 -19.514 1.00 82.69 125 ASP A C 1
ATOM 960 O O . ASP A 1 125 ? 14.707 -4.038 -20.283 1.00 82.69 125 ASP A O 1
ATOM 964 N N . SER A 1 126 ? 15.844 -5.497 -19.003 1.00 67.31 126 SER A N 1
ATOM 965 C CA . SER A 1 126 ? 17.174 -4.976 -19.316 1.00 67.31 126 SER A CA 1
ATOM 966 C C . SER A 1 126 ? 17.599 -5.235 -20.763 1.00 67.31 126 SER A C 1
ATOM 968 O O . SER A 1 126 ? 18.597 -4.663 -21.197 1.00 67.31 126 SER A O 1
ATOM 970 N N . GLN A 1 127 ? 16.863 -6.061 -21.518 1.00 65.19 127 GLN A N 1
ATOM 971 C CA . GLN A 1 127 ? 17.082 -6.278 -22.950 1.00 65.19 127 GLN A CA 1
ATOM 972 C C . GLN A 1 127 ? 16.281 -5.316 -23.844 1.00 65.19 127 GLN A C 1
ATOM 974 O O . GLN A 1 127 ? 16.546 -5.233 -25.043 1.00 65.19 127 GLN A O 1
ATOM 979 N N . ALA A 1 128 ? 15.345 -4.536 -23.290 1.00 59.88 128 ALA A N 1
ATOM 980 C CA . ALA A 1 128 ? 14.512 -3.588 -24.039 1.00 59.88 128 ALA A CA 1
ATOM 981 C C . ALA A 1 128 ? 15.175 -2.201 -24.253 1.00 59.88 128 ALA A C 1
ATOM 983 O O . ALA A 1 128 ? 14.494 -1.180 -24.361 1.00 59.88 128 ALA A O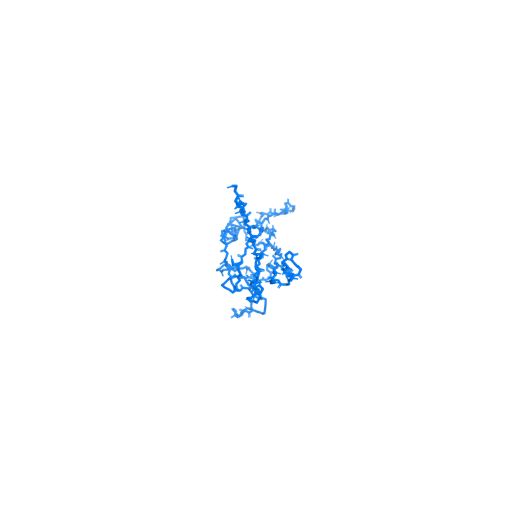 1
ATOM 984 N N . THR A 1 129 ? 16.510 -2.146 -24.313 1.00 53.56 129 THR A N 1
ATOM 985 C CA . THR A 1 129 ? 17.380 -0.951 -24.192 1.00 53.56 129 THR A CA 1
ATOM 986 C C . THR A 1 129 ? 17.409 -0.005 -25.405 1.00 53.56 129 THR A C 1
ATOM 988 O O . THR A 1 129 ? 18.310 0.822 -25.517 1.00 53.56 129 THR A O 1
ATOM 991 N N . LEU A 1 130 ? 16.442 -0.066 -26.323 1.00 55.69 130 LEU A N 1
ATOM 992 C CA . LEU A 1 130 ? 16.319 0.912 -27.414 1.00 55.69 130 LEU A CA 1
ATOM 993 C C . LEU A 1 130 ? 15.144 1.846 -27.129 1.00 55.69 130 LEU A C 1
ATOM 995 O O . LEU A 1 130 ? 13.988 1.558 -27.423 1.00 55.69 130 LEU A O 1
ATOM 999 N N . LEU A 1 131 ? 15.476 2.968 -26.497 1.00 58.59 131 LEU A N 1
ATOM 1000 C CA . LEU A 1 131 ? 14.546 3.873 -25.824 1.00 58.59 131 LEU A CA 1
ATOM 1001 C C . LEU A 1 131 ? 14.111 5.081 -26.669 1.00 58.59 131 LEU A C 1
ATOM 1003 O O . LEU A 1 131 ? 13.666 6.060 -26.089 1.00 58.59 131 LEU A O 1
ATOM 1007 N N . LEU A 1 132 ? 14.169 4.976 -28.005 1.00 53.12 132 LEU A N 1
ATOM 1008 C CA . LEU A 1 132 ? 14.060 6.070 -28.989 1.00 53.12 132 LEU A CA 1
ATOM 1009 C C . LEU A 1 132 ? 15.423 6.742 -29.245 1.00 53.12 132 LEU A C 1
ATOM 1011 O O . LEU A 1 132 ? 16.063 7.269 -28.339 1.00 53.12 132 LEU A O 1
ATOM 1015 N N . TRP A 1 133 ? 15.863 6.729 -30.503 1.00 52.44 133 TRP A N 1
ATOM 1016 C CA . TRP A 1 133 ? 16.974 7.544 -30.992 1.00 52.44 133 TRP A CA 1
ATOM 1017 C C . TRP A 1 133 ? 16.406 8.505 -32.028 1.00 52.44 133 TRP A C 1
ATOM 1019 O O . TRP A 1 133 ? 15.766 8.077 -32.988 1.00 52.44 133 TRP A O 1
ATOM 1029 N N . GLN A 1 134 ? 16.596 9.802 -31.804 1.00 55.25 134 GLN A N 1
ATOM 1030 C CA . GLN A 1 134 ? 16.150 10.847 -32.714 1.00 55.25 134 GLN A CA 1
ATOM 1031 C C . GLN A 1 134 ? 17.378 11.641 -33.157 1.00 55.25 134 GLN A C 1
ATOM 1033 O O . GLN A 1 134 ? 17.844 12.533 -32.452 1.00 55.25 134 GLN A O 1
ATOM 1038 N N . GLU A 1 135 ? 17.930 11.290 -34.317 1.00 56.34 135 GLU A N 1
ATOM 1039 C CA . GLU A 1 135 ? 18.996 12.056 -34.961 1.00 56.34 135 GLU A CA 1
ATOM 1040 C C . GLU A 1 135 ? 18.404 12.986 -36.013 1.00 56.34 135 GLU A C 1
ATOM 1042 O O . GLU A 1 135 ? 17.579 12.599 -36.839 1.00 56.34 135 GLU A O 1
ATOM 1047 N N . THR A 1 136 ? 18.834 14.243 -35.976 1.00 68.38 136 THR A N 1
ATOM 1048 C CA . THR A 1 136 ? 18.558 15.208 -37.037 1.00 68.38 136 THR A CA 1
ATOM 1049 C C . THR A 1 136 ? 19.860 15.477 -37.780 1.00 68.38 136 THR A C 1
ATOM 1051 O O . THR A 1 136 ? 20.685 16.259 -37.312 1.00 68.38 136 THR A O 1
ATOM 1054 N N . ILE A 1 137 ? 20.042 14.856 -38.946 1.00 72.75 137 ILE A N 1
ATOM 1055 C CA . ILE A 1 137 ? 21.155 15.181 -39.846 1.00 72.75 137 ILE A CA 1
ATOM 1056 C C . ILE A 1 137 ? 20.730 16.361 -40.728 1.00 72.75 137 ILE A C 1
ATOM 1058 O O . ILE A 1 137 ? 19.769 16.264 -41.492 1.00 72.75 137 ILE A O 1
ATOM 1062 N N . ARG A 1 138 ? 21.439 17.492 -40.633 1.00 63.19 138 ARG A N 1
ATOM 1063 C CA . ARG A 1 138 ? 21.287 18.627 -41.558 1.00 63.19 138 ARG A CA 1
ATOM 1064 C C . ARG A 1 138 ? 22.462 18.651 -42.525 1.00 63.19 138 ARG A C 1
ATOM 1066 O O . ARG A 1 138 ? 23.603 18.801 -42.102 1.00 63.19 138 ARG A O 1
ATOM 1073 N N . PHE A 1 139 ? 22.169 18.567 -43.818 1.00 70.38 139 PHE A N 1
ATOM 1074 C CA . PHE A 1 139 ? 23.143 18.812 -44.877 1.00 70.38 139 PHE A CA 1
ATOM 1075 C C . PHE A 1 139 ? 22.979 20.245 -45.386 1.00 70.38 139 PHE A C 1
ATOM 1077 O O . PHE A 1 139 ? 21.902 20.618 -45.847 1.00 70.38 139 PHE A O 1
ATOM 1084 N N . GLN A 1 140 ? 24.045 21.042 -45.321 1.00 72.38 140 GLN A N 1
ATOM 1085 C CA . GLN A 1 140 ? 24.122 22.339 -45.990 1.00 72.38 140 GLN A CA 1
ATOM 1086 C C . GLN A 1 140 ? 25.191 22.248 -47.082 1.00 72.38 140 GLN A C 1
ATOM 1088 O O . GLN A 1 140 ? 26.385 22.327 -46.808 1.00 72.38 140 GLN A O 1
ATOM 1093 N N . GLY A 1 141 ? 24.751 22.024 -48.320 1.00 63.91 141 GLY A N 1
ATOM 1094 C CA . GLY A 1 141 ? 25.609 22.085 -49.501 1.00 63.91 141 GLY A CA 1
ATOM 1095 C C . GLY A 1 141 ? 25.672 23.515 -50.030 1.00 63.91 141 GLY A C 1
ATOM 1096 O O . GLY A 1 141 ? 24.660 24.044 -50.482 1.00 63.91 141 GLY A O 1
ATOM 1097 N N . GLY A 1 142 ? 26.848 24.140 -49.972 1.00 68.31 142 GLY A N 1
ATOM 1098 C CA . GLY A 1 142 ? 27.162 25.338 -50.750 1.00 68.31 142 GLY A CA 1
ATOM 1099 C C . GLY A 1 142 ? 27.811 24.914 -52.063 1.00 68.31 142 GLY A C 1
ATOM 1100 O O . GLY A 1 142 ? 28.955 24.467 -52.057 1.00 68.31 142 GLY A O 1
ATOM 1101 N N . GLY A 1 143 ? 27.073 24.990 -53.172 1.00 63.84 143 GLY A N 1
ATOM 1102 C CA . GLY A 1 143 ? 27.648 24.810 -54.508 1.00 63.84 143 GLY A CA 1
ATOM 1103 C C . GLY A 1 143 ? 28.545 26.002 -54.889 1.00 63.84 143 GLY A C 1
ATOM 1104 O O . GLY A 1 143 ? 28.305 27.104 -54.393 1.00 63.84 143 GLY A O 1
ATOM 1105 N N . PRO A 1 144 ? 29.572 25.809 -55.736 1.00 65.56 144 PRO A N 1
ATOM 1106 C CA . PRO A 1 144 ? 30.454 26.893 -56.172 1.00 65.56 144 PRO A CA 1
ATOM 1107 C C . PRO A 1 144 ? 29.715 27.892 -57.084 1.00 65.56 144 PRO A C 1
ATOM 1109 O O . PRO A 1 144 ? 28.968 27.471 -57.970 1.00 65.56 144 PRO A O 1
ATOM 1112 N N . GLN A 1 145 ? 29.939 29.194 -56.865 1.00 54.50 145 GLN A N 1
ATOM 1113 C CA . GLN A 1 145 ? 29.632 30.283 -57.806 1.00 54.50 145 GLN A CA 1
ATOM 1114 C C . GLN A 1 145 ? 30.914 30.769 -58.475 1.00 54.50 145 GLN A C 1
ATOM 1116 O O . GLN A 1 145 ? 31.941 30.844 -57.761 1.00 54.50 145 GLN A O 1
#

Organism: NCBI:txid412755